Protein AF-A0A840A990-F1 (afdb_monomer_lite)

Organism: NCBI:txid455361

pLDDT: mean 83.37, std 9.56, range [61.84, 97.69]

Sequence (61 aa):
MDVQMRVLLRLFQWFRRPPSRQHLWIIGATVAVAVVIALVEWGFGWPDALTVDRGPRVIRQ

Radius of gyration: 19.84 Å; chains: 1; bounding box: 28×38×46 Å

Structure (mmCIF, N/CA/C/O backbone):
data_AF-A0A840A990-F1
#
_entry.id   AF-A0A840A990-F1
#
loop_
_atom_site.group_PDB
_atom_site.id
_atom_site.type_symbol
_atom_site.label_atom_id
_atom_site.label_alt_id
_atom_site.label_comp_id
_atom_site.label_asym_id
_atom_site.label_entity_id
_atom_site.label_seq_id
_atom_site.pdbx_PDB_ins_code
_atom_site.Cartn_x
_atom_site.Cartn_y
_atom_site.Cartn_z
_atom_site.occupancy
_atom_site.B_iso_or_equiv
_atom_site.auth_seq_id
_atom_site.auth_c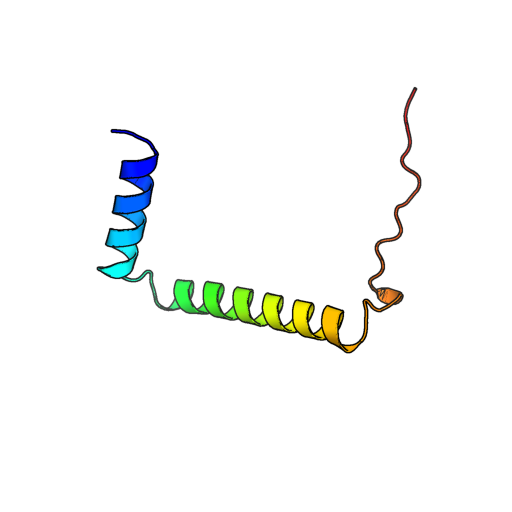omp_id
_atom_site.auth_asym_id
_atom_site.auth_atom_id
_atom_site.pdbx_PDB_model_num
ATOM 1 N N . MET A 1 1 ? -5.416 22.693 19.936 1.00 61.84 1 MET A N 1
ATOM 2 C CA . MET A 1 1 ? -5.336 21.247 19.633 1.00 61.84 1 MET A CA 1
ATOM 3 C C . MET A 1 1 ? -4.474 21.069 18.401 1.00 61.84 1 MET A C 1
ATOM 5 O O . MET A 1 1 ? -4.959 21.257 17.292 1.00 61.84 1 MET A O 1
ATOM 9 N N . ASP A 1 2 ? -3.192 20.792 18.576 1.00 88.69 2 ASP A N 1
ATOM 10 C CA . ASP A 1 2 ? -2.237 20.626 17.480 1.00 88.69 2 ASP A CA 1
ATOM 11 C C . ASP A 1 2 ? -2.627 19.487 16.528 1.00 88.69 2 ASP A C 1
ATOM 13 O O . ASP A 1 2 ? -3.307 18.529 16.909 1.00 88.69 2 ASP A O 1
ATOM 17 N N . VAL A 1 3 ? -2.223 19.601 15.260 1.00 90.19 3 VAL A N 1
ATOM 18 C CA . VAL A 1 3 ? -2.514 18.599 14.215 1.00 90.19 3 VAL A CA 1
ATOM 19 C C . VAL A 1 3 ? -1.990 17.219 14.617 1.00 90.19 3 VAL A C 1
ATOM 21 O O . VAL A 1 3 ? -2.705 16.229 14.470 1.00 90.19 3 VAL A O 1
ATOM 24 N N . GLN A 1 4 ? -0.805 17.167 15.228 1.00 91.00 4 GLN A N 1
ATOM 25 C CA . GLN A 1 4 ? -0.190 15.924 15.695 1.00 91.00 4 GLN A CA 1
ATOM 26 C C . GLN A 1 4 ? -1.056 15.207 16.734 1.00 91.00 4 GLN A C 1
ATOM 28 O O . GLN A 1 4 ? -1.318 14.010 16.613 1.00 91.00 4 GLN A O 1
ATOM 33 N N . MET A 1 5 ? -1.587 15.954 17.708 1.00 90.50 5 MET A N 1
ATOM 34 C CA . MET A 1 5 ? -2.452 15.400 18.751 1.00 90.50 5 MET A CA 1
ATOM 35 C C . MET A 1 5 ? -3.742 14.822 18.156 1.00 90.50 5 MET A C 1
ATOM 37 O O . MET A 1 5 ? -4.206 13.762 18.571 1.00 90.50 5 MET A O 1
ATOM 41 N N . ARG A 1 6 ? -4.306 15.474 17.132 1.00 88.88 6 ARG A N 1
ATOM 42 C CA . ARG A 1 6 ? -5.507 14.980 16.442 1.00 88.88 6 ARG A CA 1
ATOM 43 C C . ARG A 1 6 ? -5.259 13.676 15.688 1.00 88.88 6 ARG A C 1
ATOM 45 O O . ARG A 1 6 ? -6.108 12.787 15.740 1.00 88.88 6 ARG A O 1
ATOM 52 N N . VAL A 1 7 ? -4.117 13.544 15.017 1.00 89.00 7 VAL A N 1
ATOM 53 C CA . VAL A 1 7 ? -3.759 12.321 14.281 1.00 89.00 7 VAL A CA 1
ATOM 54 C C . VAL A 1 7 ? -3.502 11.159 15.244 1.00 89.00 7 VAL A C 1
ATOM 56 O O . VAL A 1 7 ? -4.071 10.083 15.058 1.00 89.00 7 VAL A O 1
ATOM 59 N N . LEU A 1 8 ? -2.740 11.393 16.318 1.00 92.12 8 LEU A N 1
ATOM 60 C CA . LEU A 1 8 ? -2.466 10.400 17.365 1.00 92.12 8 LEU A CA 1
ATOM 61 C C . LEU A 1 8 ? -3.750 9.871 18.012 1.00 92.12 8 LEU A C 1
ATOM 63 O O . LEU A 1 8 ? -3.944 8.660 18.117 1.00 92.12 8 LEU A O 1
ATOM 67 N N . LEU A 1 9 ? -4.666 10.767 18.389 1.00 90.62 9 LEU A N 1
ATOM 68 C CA . LEU A 1 9 ? -5.948 10.373 18.974 1.00 90.62 9 LEU A CA 1
ATOM 69 C C . LEU A 1 9 ? -6.808 9.570 17.992 1.00 90.62 9 LEU A C 1
ATOM 71 O O . LEU A 1 9 ? -7.493 8.636 18.405 1.00 90.62 9 LEU A O 1
ATOM 75 N N . ARG A 1 10 ? -6.762 9.891 16.695 1.00 84.00 10 ARG A N 1
ATOM 76 C CA . ARG A 1 10 ? -7.518 9.167 15.664 1.00 84.00 10 ARG A CA 1
ATOM 77 C C . ARG A 1 10 ? -6.973 7.757 15.430 1.00 84.00 10 ARG A C 1
ATOM 79 O O . ARG A 1 10 ? -7.761 6.818 15.356 1.00 84.00 10 ARG A O 1
ATOM 86 N N . LEU A 1 11 ? -5.650 7.600 15.392 1.00 86.25 11 LEU A N 1
ATOM 87 C CA . LEU A 1 11 ? -4.977 6.295 15.343 1.00 86.25 11 LEU A CA 1
ATOM 88 C C . LEU A 1 11 ? -5.312 5.444 16.570 1.00 86.25 11 LEU A C 1
ATOM 90 O O . LEU A 1 11 ? -5.657 4.269 16.451 1.00 86.25 11 LEU A O 1
ATOM 94 N N . PHE A 1 12 ? -5.287 6.055 17.751 1.00 87.56 12 PHE A N 1
ATOM 95 C CA . PHE A 1 12 ? -5.637 5.374 18.990 1.00 87.56 12 PHE A CA 1
ATOM 96 C C . PHE A 1 12 ? -7.113 4.949 19.032 1.00 87.56 12 PHE A C 1
ATOM 98 O O . PHE A 1 12 ? -7.445 3.860 19.505 1.00 87.56 12 PHE A O 1
ATOM 105 N N . GLN A 1 13 ? -8.014 5.774 18.490 1.00 86.00 13 GLN A N 1
ATOM 106 C CA . GLN A 1 13 ? -9.422 5.410 18.325 1.00 86.00 13 GLN A CA 1
ATOM 107 C C . GLN A 1 13 ? -9.608 4.257 17.336 1.00 86.00 13 GLN A C 1
ATOM 109 O O . GLN A 1 13 ? -10.399 3.367 17.627 1.00 86.00 13 GLN A O 1
ATOM 114 N N . TRP A 1 14 ? -8.862 4.228 16.230 1.00 84.44 14 TRP A N 1
ATOM 115 C CA . TRP A 1 14 ? -8.843 3.092 15.301 1.00 84.44 14 TRP A CA 1
ATOM 116 C C . TRP A 1 14 ? -8.380 1.797 15.972 1.00 84.44 14 TRP A C 1
ATOM 118 O O . TRP A 1 14 ? -8.952 0.743 15.719 1.00 84.44 14 TRP A O 1
ATOM 128 N N . PHE A 1 15 ? -7.390 1.869 16.863 1.00 82.69 15 PHE A N 1
ATOM 129 C CA . PHE A 1 15 ? -6.920 0.697 17.602 1.00 82.69 15 PHE A CA 1
ATOM 130 C C . PHE A 1 15 ? -7.971 0.171 18.593 1.00 82.69 15 PHE A C 1
ATOM 132 O O . PHE A 1 15 ? -8.181 -1.033 18.707 1.00 82.69 15 PHE A O 1
ATOM 139 N N . ARG A 1 16 ? -8.668 1.074 19.297 1.00 84.38 16 ARG A N 1
ATOM 140 C CA . ARG A 1 16 ? -9.719 0.711 20.268 1.00 84.38 16 ARG A CA 1
ATOM 141 C C . ARG A 1 16 ? -11.045 0.309 19.625 1.00 84.38 16 ARG A C 1
ATOM 143 O O . ARG A 1 16 ? -11.792 -0.478 20.200 1.00 84.38 16 ARG A O 1
ATOM 150 N N . ARG A 1 17 ? -11.379 0.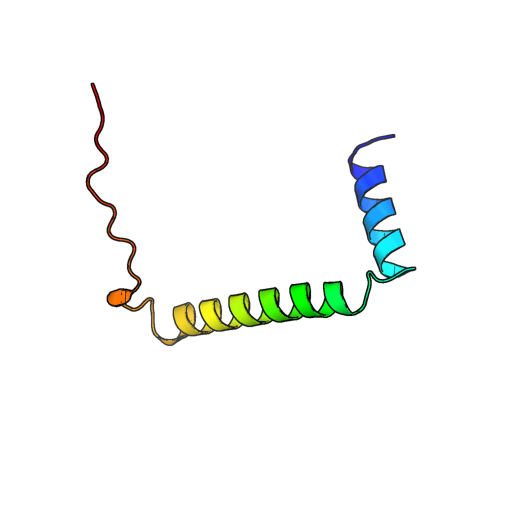898 18.480 1.00 84.06 17 ARG A N 1
ATOM 151 C CA . ARG A 1 17 ? -12.593 0.636 17.705 1.00 84.06 17 ARG A CA 1
ATOM 152 C C . ARG A 1 17 ? -12.177 0.450 16.252 1.00 84.06 17 ARG A C 1
ATOM 154 O O . ARG A 1 17 ? -12.172 1.432 15.504 1.00 84.06 17 ARG A O 1
ATOM 161 N N . PRO A 1 18 ? -11.805 -0.782 15.865 1.00 76.75 18 PRO A N 1
ATOM 162 C CA . PRO A 1 18 ? -11.391 -1.042 14.502 1.00 76.75 18 PRO A CA 1
ATOM 163 C C . PRO A 1 18 ? -12.503 -0.621 13.535 1.00 76.75 18 PRO A C 1
ATOM 165 O O . PRO A 1 18 ? -13.689 -0.817 13.832 1.00 76.75 18 PRO A O 1
ATOM 168 N N . PRO A 1 19 ? -12.144 -0.019 12.390 1.00 76.00 19 PRO A N 1
ATOM 169 C CA . PRO A 1 19 ? -13.110 0.286 11.348 1.00 76.00 19 PRO A CA 1
ATOM 170 C C . PRO A 1 19 ? -13.823 -0.999 10.901 1.00 76.00 19 PRO A C 1
ATOM 172 O O . PRO A 1 19 ? -13.306 -2.104 11.071 1.00 76.00 19 PRO A O 1
ATOM 175 N N . SER A 1 20 ? -15.033 -0.848 10.349 1.00 83.81 20 SER A N 1
ATOM 176 C CA . SER A 1 20 ? -15.867 -1.955 9.852 1.00 83.81 20 SER A CA 1
ATOM 177 C C . SER A 1 20 ? -15.042 -3.018 9.116 1.00 83.81 20 SER A C 1
ATOM 179 O O . SER A 1 20 ? -14.114 -2.687 8.376 1.00 83.81 20 SER A O 1
ATOM 181 N N . ARG A 1 21 ? -15.423 -4.297 9.255 1.00 84.12 21 ARG A N 1
ATOM 182 C CA . ARG A 1 21 ? -14.758 -5.428 8.580 1.00 84.12 21 ARG A CA 1
ATOM 183 C C . ARG A 1 21 ? -14.545 -5.173 7.086 1.00 84.12 21 ARG A C 1
ATOM 185 O O . ARG A 1 21 ? -13.499 -5.522 6.558 1.00 84.12 21 ARG A O 1
ATOM 192 N N . GLN A 1 22 ? -15.493 -4.512 6.422 1.00 88.19 22 GLN A N 1
ATOM 193 C CA . GLN A 1 22 ? -15.381 -4.145 5.008 1.00 88.19 22 GLN A CA 1
ATOM 194 C C . GLN A 1 22 ? -14.196 -3.206 4.729 1.00 88.19 22 GLN A C 1
ATOM 196 O O . GLN A 1 22 ? -13.489 -3.385 3.744 1.00 88.19 22 GLN A O 1
ATOM 201 N N . HIS A 1 23 ? -13.937 -2.240 5.611 1.00 87.62 23 HIS A N 1
ATOM 202 C CA . HIS A 1 23 ? -12.790 -1.337 5.494 1.00 87.62 23 HIS A CA 1
ATOM 203 C C . HIS A 1 23 ? -11.463 -2.086 5.654 1.00 87.62 23 HIS A C 1
ATOM 205 O O . HIS A 1 23 ? -10.526 -1.838 4.901 1.00 87.62 23 HIS A O 1
ATOM 211 N N . LEU A 1 24 ? -11.394 -3.036 6.593 1.00 88.50 24 LEU A N 1
ATOM 212 C CA . LEU A 1 24 ? -10.206 -3.873 6.777 1.00 88.50 24 LEU A CA 1
ATOM 213 C C . LEU A 1 24 ? -9.921 -4.738 5.545 1.00 88.50 24 LEU A C 1
ATOM 215 O O . LEU A 1 24 ? -8.766 -4.843 5.145 1.00 88.50 24 LEU A O 1
ATOM 219 N N . TRP A 1 25 ? -10.955 -5.294 4.906 1.00 93.75 25 TRP A N 1
ATOM 220 C CA . TRP A 1 25 ? -10.801 -6.037 3.652 1.00 93.75 25 TRP A CA 1
ATOM 221 C C . TRP A 1 25 ? -10.267 -5.166 2.516 1.00 93.75 25 TRP A C 1
ATOM 223 O O . TRP A 1 25 ? -9.362 -5.596 1.810 1.00 93.75 25 TRP A O 1
ATOM 233 N N . ILE A 1 26 ? -10.773 -3.939 2.359 1.00 94.50 26 ILE A N 1
ATOM 234 C CA . ILE A 1 26 ? -10.300 -3.004 1.323 1.00 94.50 26 ILE A CA 1
ATOM 235 C C . ILE A 1 26 ? -8.830 -2.643 1.546 1.00 94.50 26 ILE A C 1
ATOM 237 O O . ILE A 1 26 ? -8.037 -2.679 0.603 1.00 94.50 26 ILE A O 1
ATOM 241 N N . ILE A 1 27 ? -8.458 -2.324 2.790 1.00 92.94 27 ILE A N 1
ATOM 242 C CA . ILE A 1 27 ? -7.074 -1.991 3.146 1.00 92.94 27 ILE A CA 1
ATOM 243 C C . ILE A 1 27 ? -6.176 -3.208 2.911 1.00 92.94 27 ILE A C 1
ATOM 245 O O . ILE A 1 27 ? -5.155 -3.090 2.241 1.00 92.94 27 ILE A O 1
ATOM 249 N N . GLY A 1 28 ? -6.579 -4.383 3.399 1.00 95.56 28 GLY A N 1
ATOM 250 C CA . GLY A 1 28 ? -5.828 -5.625 3.231 1.00 95.56 28 GLY A CA 1
ATOM 251 C C . GLY A 1 28 ? -5.637 -6.007 1.763 1.00 95.56 28 GLY A C 1
ATOM 252 O O . GLY A 1 28 ? -4.518 -6.305 1.358 1.00 95.56 28 GLY A O 1
ATOM 253 N N . ALA A 1 29 ? -6.694 -5.929 0.950 1.00 97.12 29 ALA A N 1
ATOM 254 C CA . ALA A 1 29 ? -6.627 -6.199 -0.484 1.00 97.12 29 ALA A CA 1
ATOM 255 C C . ALA A 1 29 ? -5.713 -5.202 -1.207 1.00 97.12 29 ALA A C 1
ATOM 257 O O . ALA A 1 29 ? -4.864 -5.609 -1.993 1.00 97.12 29 ALA A O 1
ATOM 258 N N . THR A 1 30 ? -5.833 -3.907 -0.899 1.00 96.94 30 THR A N 1
ATOM 259 C CA . THR A 1 30 ? -4.966 -2.863 -1.469 1.00 96.94 30 THR A CA 1
ATOM 260 C C . THR A 1 30 ? -3.495 -3.119 -1.148 1.00 96.94 30 THR A C 1
ATOM 262 O O . THR A 1 30 ? -2.654 -3.083 -2.043 1.00 96.94 30 THR A O 1
ATOM 265 N N . VAL A 1 31 ? -3.180 -3.412 0.118 1.00 97.00 31 VAL A N 1
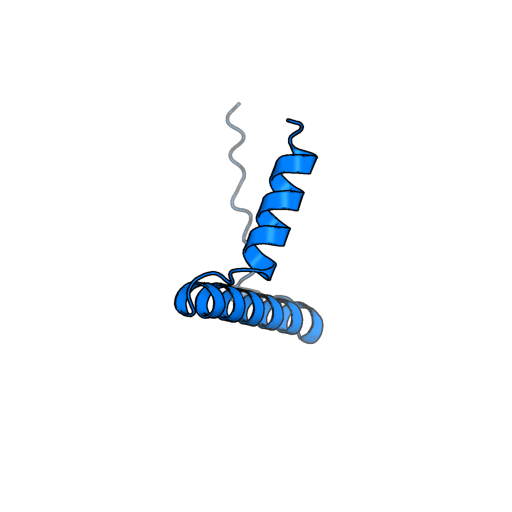ATOM 266 C CA . VAL A 1 31 ? -1.806 -3.709 0.546 1.00 97.00 31 VAL A CA 1
ATOM 267 C C . VAL A 1 31 ? -1.294 -4.978 -0.131 1.00 97.00 31 VAL A C 1
ATOM 269 O O . VAL A 1 31 ? -0.173 -4.981 -0.628 1.00 97.00 31 VAL A O 1
ATOM 272 N N . ALA A 1 32 ? -2.111 -6.029 -0.216 1.00 97.69 32 ALA A N 1
ATOM 273 C CA . ALA A 1 32 ? -1.737 -7.263 -0.900 1.00 97.69 32 ALA A CA 1
ATOM 274 C C . ALA A 1 32 ? -1.415 -7.018 -2.382 1.00 97.69 32 ALA A C 1
ATOM 276 O O . ALA A 1 32 ? -0.380 -7.473 -2.861 1.00 97.69 32 ALA A O 1
ATOM 277 N N . VAL A 1 33 ? -2.246 -6.246 -3.090 1.00 97.25 33 VAL A N 1
ATOM 278 C CA . VAL A 1 33 ? -2.000 -5.867 -4.492 1.00 97.25 33 VAL A CA 1
ATOM 279 C C . VAL A 1 33 ? -0.699 -5.075 -4.626 1.00 97.25 33 VAL A C 1
ATOM 281 O O . VAL A 1 33 ? 0.117 -5.394 -5.487 1.00 97.25 33 VAL A O 1
ATOM 284 N N . ALA A 1 34 ? -0.464 -4.090 -3.756 1.00 95.44 34 ALA A N 1
ATOM 285 C CA . ALA A 1 34 ? 0.766 -3.300 -3.779 1.00 95.44 34 ALA A CA 1
ATOM 286 C C . ALA A 1 34 ? 2.017 -4.166 -3.549 1.00 95.44 34 ALA A C 1
ATOM 288 O O . ALA A 1 34 ? 3.013 -4.011 -4.253 1.00 95.44 34 ALA A O 1
ATOM 289 N N . VAL A 1 35 ? 1.955 -5.111 -2.607 1.00 95.75 35 VAL A N 1
ATOM 290 C CA . VAL A 1 35 ? 3.051 -6.052 -2.335 1.00 95.75 35 VAL A CA 1
ATOM 291 C C . VAL A 1 35 ? 3.298 -6.966 -3.531 1.00 95.75 35 VAL A C 1
ATOM 293 O O . VAL A 1 35 ? 4.450 -7.172 -3.900 1.00 95.75 35 VAL A O 1
ATOM 296 N N . VAL A 1 36 ? 2.246 -7.480 -4.172 1.00 93.94 36 VAL A N 1
ATOM 297 C CA . VAL A 1 36 ? 2.383 -8.304 -5.384 1.00 93.94 36 VAL A CA 1
ATOM 298 C C . VAL A 1 36 ? 3.085 -7.522 -6.492 1.00 93.94 36 VAL A C 1
ATOM 300 O O . VAL A 1 36 ? 4.031 -8.037 -7.079 1.00 93.94 36 VAL A O 1
ATOM 303 N N . ILE A 1 37 ? 2.681 -6.275 -6.741 1.00 91.12 37 ILE A N 1
ATOM 304 C CA . ILE A 1 37 ? 3.324 -5.417 -7.74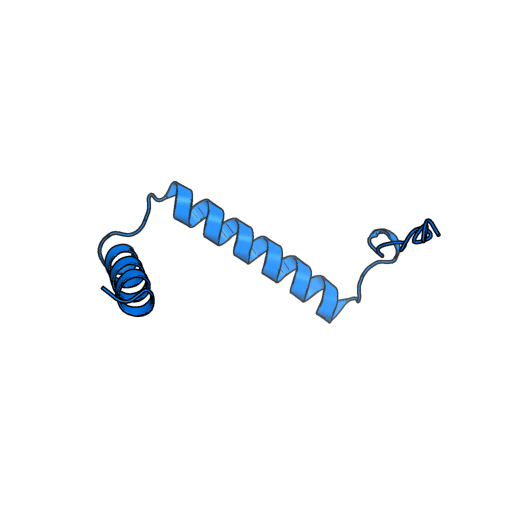7 1.00 91.12 37 ILE A CA 1
ATOM 305 C C . ILE A 1 37 ? 4.804 -5.202 -7.408 1.00 91.12 37 ILE A C 1
ATOM 307 O O . ILE A 1 37 ? 5.656 -5.387 -8.272 1.00 91.12 37 ILE A O 1
ATOM 311 N N . ALA A 1 38 ? 5.120 -4.878 -6.152 1.00 88.94 38 ALA A N 1
ATOM 312 C CA . ALA A 1 38 ? 6.498 -4.662 -5.717 1.00 88.94 38 ALA A CA 1
ATOM 313 C C . ALA A 1 38 ? 7.365 -5.924 -5.862 1.00 88.94 38 ALA A C 1
ATOM 315 O O . ALA A 1 38 ? 8.520 -5.842 -6.273 1.00 88.94 38 ALA A O 1
ATOM 316 N N . LEU A 1 39 ? 6.812 -7.101 -5.558 1.00 88.50 39 LEU A N 1
ATOM 317 C CA . LEU A 1 39 ? 7.506 -8.378 -5.737 1.00 88.50 39 LEU A CA 1
ATOM 318 C C . LEU A 1 39 ? 7.751 -8.694 -7.214 1.00 88.50 39 LEU A C 1
ATOM 320 O O . LEU A 1 39 ? 8.813 -9.213 -7.554 1.00 88.50 39 LEU A O 1
ATOM 324 N N . VAL A 1 40 ? 6.798 -8.367 -8.089 1.00 86.94 40 VAL A N 1
ATOM 325 C CA . VAL A 1 40 ? 6.968 -8.506 -9.542 1.00 86.94 40 VAL A CA 1
ATOM 326 C C . VAL A 1 40 ? 8.065 -7.567 -10.045 1.00 86.94 40 VAL A C 1
ATOM 328 O O . VAL A 1 40 ? 8.956 -8.015 -10.765 1.00 86.94 40 VAL A O 1
ATOM 331 N N . GLU A 1 41 ? 8.054 -6.303 -9.616 1.00 84.12 41 GLU A N 1
ATOM 332 C CA . GLU A 1 41 ? 9.073 -5.313 -9.983 1.00 84.12 41 GLU A CA 1
ATOM 333 C C . GLU A 1 41 ? 10.473 -5.746 -9.528 1.00 84.12 41 GLU A C 1
ATOM 335 O O . GLU A 1 41 ? 11.421 -5.686 -10.310 1.00 84.12 41 GLU A O 1
ATOM 340 N N . TRP A 1 42 ? 10.599 -6.247 -8.294 1.00 79.25 42 TRP A N 1
ATOM 341 C CA . TRP A 1 42 ? 11.886 -6.665 -7.734 1.00 79.25 42 TRP A CA 1
ATOM 342 C C . TRP A 1 42 ? 12.398 -7.994 -8.308 1.00 79.25 42 TRP A C 1
ATOM 344 O O . TRP A 1 42 ? 13.606 -8.182 -8.429 1.00 79.25 42 TRP A O 1
ATOM 354 N N . GLY A 1 43 ? 11.497 -8.918 -8.660 1.00 80.38 43 GLY A N 1
ATOM 355 C CA . GLY A 1 43 ? 11.855 -10.255 -9.143 1.00 80.38 43 GLY A CA 1
ATOM 356 C C . GLY A 1 43 ? 12.115 -10.350 -10.649 1.00 80.38 43 GLY A C 1
ATOM 357 O O . GLY A 1 43 ? 13.024 -11.068 -11.058 1.00 80.38 43 GLY A O 1
ATOM 358 N N . PHE A 1 44 ? 11.332 -9.651 -11.474 1.00 74.56 44 PHE A N 1
ATOM 359 C CA . PHE A 1 44 ? 11.382 -9.778 -12.940 1.00 74.56 44 PHE A CA 1
ATOM 360 C C . PHE A 1 44 ? 11.787 -8.489 -13.664 1.00 74.56 44 PHE A C 1
ATOM 362 O O . PHE A 1 44 ? 12.144 -8.544 -14.840 1.00 74.56 44 PHE A O 1
ATOM 369 N N . GLY A 1 45 ? 11.759 -7.341 -12.982 1.00 69.81 45 GLY A N 1
ATOM 370 C CA . GLY A 1 45 ? 11.794 -6.040 -13.642 1.00 69.81 45 GLY A CA 1
ATOM 371 C C . GLY A 1 45 ? 10.436 -5.684 -14.257 1.00 69.81 45 GLY A C 1
ATOM 372 O O . GLY A 1 45 ? 9.561 -6.531 -14.449 1.00 69.81 45 GLY A O 1
ATOM 373 N N . TRP A 1 46 ? 10.224 -4.395 -14.520 1.00 72.38 46 TRP A N 1
ATOM 374 C CA . TRP A 1 46 ? 8.953 -3.906 -15.046 1.00 72.38 46 TRP A CA 1
ATOM 375 C C . TRP A 1 46 ? 8.772 -4.349 -16.508 1.00 72.38 46 TRP A C 1
ATOM 377 O O . TRP A 1 46 ? 9.655 -4.086 -17.325 1.00 72.38 46 TRP A O 1
ATOM 387 N N . PRO A 1 47 ? 7.667 -5.022 -16.867 1.00 71.00 47 PRO A N 1
ATOM 388 C CA . PRO A 1 47 ? 7.455 -5.474 -18.238 1.00 71.00 47 PRO A CA 1
ATOM 389 C C . PRO A 1 47 ? 7.273 -4.281 -19.186 1.00 71.00 47 PRO A C 1
ATOM 391 O O . PRO A 1 47 ? 6.554 -3.335 -18.862 1.00 71.00 47 PRO A O 1
ATOM 394 N N . ASP A 1 48 ? 7.850 -4.359 -20.390 1.00 70.69 48 ASP A N 1
ATOM 395 C CA . ASP A 1 48 ? 7.762 -3.301 -21.413 1.00 70.69 48 ASP A CA 1
ATOM 396 C C . ASP A 1 48 ? 6.313 -2.921 -21.763 1.00 70.69 48 ASP A C 1
ATOM 398 O O . ASP A 1 48 ? 6.026 -1.769 -22.070 1.00 70.69 48 ASP A O 1
ATOM 402 N N . ALA A 1 49 ? 5.368 -3.858 -21.633 1.00 69.88 49 ALA A N 1
ATOM 403 C CA . ALA A 1 49 ? 3.940 -3.604 -21.834 1.00 69.88 49 ALA A CA 1
ATOM 404 C C . ALA A 1 49 ? 3.319 -2.640 -20.801 1.00 69.88 49 ALA A C 1
ATOM 406 O O . ALA A 1 49 ? 2.270 -2.055 -21.065 1.00 69.88 49 ALA A O 1
ATOM 407 N N . LEU A 1 50 ? 3.931 -2.490 -19.623 1.00 70.19 50 LEU A N 1
ATOM 408 C CA . LEU A 1 50 ? 3.509 -1.544 -18.588 1.00 70.19 50 LEU A CA 1
ATOM 409 C C . LEU A 1 50 ? 4.474 -0.360 -18.448 1.00 70.19 50 LEU A C 1
ATOM 411 O O . LEU A 1 50 ? 4.235 0.512 -17.605 1.00 70.19 50 LEU A O 1
ATOM 415 N N . THR A 1 51 ? 5.559 -0.308 -19.226 1.00 73.25 51 THR A N 1
ATOM 416 C CA . THR A 1 51 ? 6.463 0.845 -19.241 1.00 73.25 51 THR A CA 1
ATOM 417 C C . THR A 1 51 ? 5.668 2.086 -19.628 1.00 73.25 51 THR A C 1
ATOM 419 O O . THR A 1 51 ? 5.003 2.135 -20.661 1.00 73.25 51 THR A O 1
ATOM 422 N N . VAL A 1 52 ? 5.705 3.101 -18.761 1.00 72.88 52 VAL A N 1
ATOM 423 C CA . VAL A 1 52 ? 5.044 4.377 -19.028 1.00 72.88 52 VAL A CA 1
ATOM 424 C C . VAL A 1 52 ? 5.815 5.074 -20.137 1.00 72.88 52 VAL A C 1
ATOM 426 O O . VAL A 1 52 ? 6.870 5.667 -19.895 1.00 72.88 52 VAL A O 1
ATOM 429 N N . ASP A 1 53 ? 5.265 5.030 -21.345 1.00 74.56 53 ASP A N 1
ATOM 430 C CA . ASP A 1 53 ? 5.738 5.846 -22.450 1.00 74.56 53 ASP A CA 1
ATOM 431 C C . ASP A 1 53 ? 5.493 7.311 -22.076 1.00 74.56 53 AS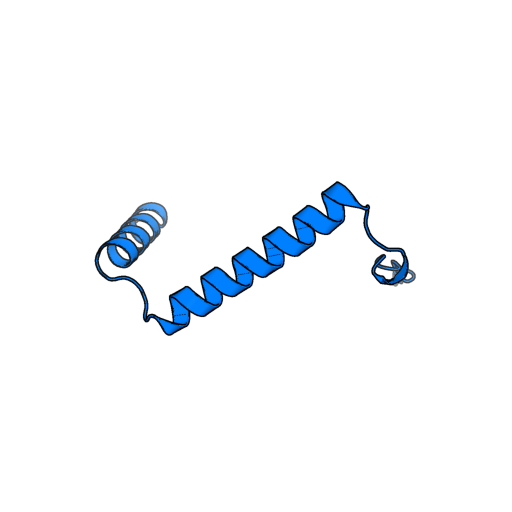P A C 1
ATOM 433 O O . ASP A 1 53 ? 4.354 7.785 -21.978 1.00 74.56 53 ASP A O 1
ATOM 437 N N . ARG A 1 54 ? 6.569 8.034 -21.750 1.00 69.56 54 ARG A N 1
ATOM 438 C CA . ARG A 1 54 ? 6.491 9.474 -21.495 1.00 69.56 54 ARG A CA 1
ATOM 439 C C . ARG A 1 54 ? 6.255 10.149 -22.840 1.00 69.56 54 ARG A C 1
ATOM 441 O O . ARG A 1 54 ? 7.195 10.634 -23.463 1.00 69.56 54 ARG A O 1
ATOM 448 N N . GLY A 1 55 ? 4.991 10.173 -23.264 1.00 69.94 55 GLY A N 1
ATOM 449 C CA . GLY A 1 55 ? 4.551 10.897 -24.449 1.00 69.94 55 GLY A CA 1
ATOM 450 C C . GLY A 1 55 ? 5.088 12.333 -24.433 1.00 69.94 55 GLY A C 1
ATOM 451 O O . GLY A 1 55 ? 5.305 12.894 -23.349 1.00 69.94 55 GLY A O 1
ATOM 452 N N . PRO A 1 56 ? 5.350 12.924 -25.613 1.00 71.81 56 PRO A N 1
ATOM 453 C CA . PRO A 1 56 ? 6.071 14.182 -25.730 1.00 71.81 56 PRO A CA 1
ATOM 454 C C . PRO A 1 56 ? 5.437 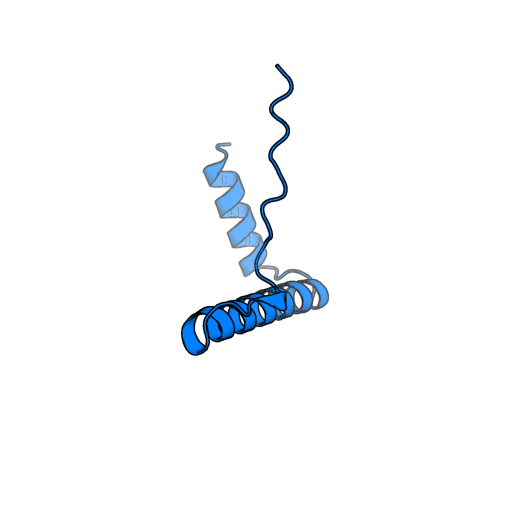15.229 -24.819 1.00 71.81 56 PRO A C 1
ATOM 456 O O . PRO A 1 56 ? 4.267 15.588 -24.960 1.00 71.81 56 PRO A O 1
ATOM 459 N N . ARG A 1 57 ? 6.217 15.697 -23.841 1.00 72.38 57 ARG A N 1
ATOM 460 C CA . ARG A 1 57 ? 5.812 16.777 -22.949 1.00 72.38 57 ARG A CA 1
ATOM 461 C C . ARG A 1 57 ? 5.704 18.024 -23.825 1.00 72.38 57 ARG A C 1
ATOM 463 O O . ARG A 1 57 ? 6.718 18.639 -24.139 1.00 72.38 57 ARG A O 1
ATOM 470 N N . VAL A 1 58 ? 4.491 18.354 -24.272 1.00 71.44 58 VAL A N 1
ATOM 471 C CA . VAL A 1 58 ? 4.224 19.567 -25.053 1.00 71.44 58 VAL A CA 1
ATOM 472 C C . VAL A 1 58 ? 4.471 20.759 -24.136 1.00 71.44 58 VAL A C 1
ATOM 474 O O . VAL A 1 58 ? 3.601 21.182 -23.376 1.00 71.44 58 VAL A O 1
ATOM 477 N N . ILE A 1 59 ? 5.701 21.268 -24.163 1.00 76.88 59 ILE A N 1
ATOM 478 C CA . ILE A 1 59 ? 6.049 22.560 -23.587 1.00 76.88 59 ILE A CA 1
ATOM 479 C C . ILE A 1 59 ? 5.417 23.587 -24.522 1.00 76.88 59 ILE A C 1
ATOM 481 O O . ILE A 1 59 ? 5.962 23.901 -25.577 1.00 76.88 59 ILE A O 1
ATOM 485 N N . ARG A 1 60 ? 4.216 24.047 -24.173 1.00 73.88 60 ARG A N 1
ATOM 486 C CA . ARG A 1 60 ? 3.592 25.189 -24.838 1.00 73.88 60 ARG A CA 1
ATOM 487 C C . ARG A 1 60 ? 4.370 26.433 -24.407 1.00 73.88 60 ARG A C 1
ATOM 489 O O . ARG A 1 60 ? 4.203 26.871 -23.271 1.00 73.88 60 ARG A O 1
ATOM 496 N N . GLN A 1 61 ? 5.279 26.895 -25.266 1.00 66.31 61 GLN A N 1
ATOM 497 C CA . GLN A 1 61 ? 5.878 28.227 -25.156 1.00 66.31 61 GLN A CA 1
ATOM 498 C C . GLN A 1 61 ? 4.915 29.283 -25.689 1.00 66.31 61 GLN A C 1
ATOM 500 O O . GLN A 1 61 ? 4.144 28.948 -26.620 1.00 66.31 61 GLN A O 1
#

Secondary structure (DSSP, 8-state):
--HHHHHHHHHHHHHHS---HHHHHHHHHHHHHHHHHHHHHHHH---GGG-----------

Foldseek 3Di:
DDPVVVVVVVVVVCVVPPPPPVVVVVVVVVVVVVVVVVCCCVPPNDDPVPPPDPPDPPPPD